Protein AF-A0A1F9B3Q4-F1 (afdb_monomer_lite)

Radius of gyration: 12.79 Å; chains: 1; bounding box: 31×29×32 Å

Structure (mmCIF, N/CA/C/O backbone):
data_AF-A0A1F9B3Q4-F1
#
_entry.id   AF-A0A1F9B3Q4-F1
#
loop_
_atom_site.group_PDB
_atom_site.id
_atom_site.type_symbol
_atom_site.label_atom_id
_atom_site.label_alt_id
_atom_site.label_comp_id
_atom_site.label_asym_id
_atom_site.label_entity_id
_atom_site.label_seq_id
_atom_site.pdbx_PDB_ins_code
_atom_site.Cartn_x
_atom_site.Cartn_y
_atom_site.Cartn_z
_atom_site.occupancy
_atom_site.B_iso_or_equiv
_atom_site.auth_seq_id
_atom_site.auth_comp_id
_atom_site.auth_asym_id
_atom_site.auth_atom_id
_atom_site.pdbx_PDB_model_num
ATOM 1 N N . MET A 1 1 ? 14.798 4.875 -2.115 1.00 44.75 1 MET A N 1
ATOM 2 C CA . MET A 1 1 ? 14.776 5.335 -0.710 1.00 44.75 1 MET A CA 1
ATOM 3 C C . MET A 1 1 ? 13.311 5.463 -0.360 1.00 44.75 1 MET A C 1
ATOM 5 O O . MET A 1 1 ? 12.591 6.021 -1.177 1.00 44.75 1 MET A O 1
ATOM 9 N N . ALA A 1 2 ? 12.866 4.818 0.715 1.00 43.50 2 ALA A N 1
ATOM 10 C CA . ALA A 1 2 ? 11.462 4.788 1.111 1.00 43.50 2 ALA A CA 1
ATOM 11 C C . ALA A 1 2 ? 11.311 5.586 2.408 1.00 43.50 2 ALA A C 1
ATOM 13 O O . ALA A 1 2 ? 12.134 5.416 3.309 1.00 43.50 2 ALA A O 1
ATOM 14 N N . GLU A 1 3 ? 10.328 6.479 2.462 1.00 60.75 3 GLU A N 1
ATOM 15 C CA . GLU A 1 3 ? 10.190 7.505 3.502 1.00 60.75 3 GLU A CA 1
ATOM 16 C C . GLU A 1 3 ? 8.747 7.533 4.027 1.00 60.75 3 GLU A C 1
ATOM 18 O O . GLU A 1 3 ? 7.802 7.452 3.238 1.00 60.75 3 GLU A O 1
ATOM 23 N N . ILE A 1 4 ? 8.575 7.639 5.348 1.00 66.44 4 ILE A N 1
ATOM 24 C CA . ILE A 1 4 ? 7.293 7.985 5.985 1.00 66.44 4 ILE A CA 1
ATOM 25 C C . ILE A 1 4 ? 7.251 9.498 6.170 1.00 66.44 4 ILE A C 1
ATOM 27 O O . ILE A 1 4 ? 8.251 10.057 6.618 1.00 66.44 4 ILE A O 1
ATOM 31 N N . MET A 1 5 ? 6.118 10.148 5.894 1.00 56.81 5 MET A N 1
ATOM 32 C CA . MET A 1 5 ? 5.900 11.547 6.275 1.00 56.81 5 MET A CA 1
ATOM 33 C C . MET A 1 5 ? 4.794 11.690 7.319 1.00 56.81 5 MET A C 1
ATOM 35 O O . MET A 1 5 ? 3.635 11.393 7.033 1.00 56.81 5 MET A O 1
ATOM 39 N N . GLU A 1 6 ? 5.163 12.223 8.482 1.00 59.00 6 GLU A N 1
ATOM 40 C CA . GLU A 1 6 ? 4.276 12.916 9.427 1.00 59.00 6 GLU A CA 1
ATOM 41 C C . GLU A 1 6 ? 4.552 14.420 9.302 1.00 59.00 6 GLU A C 1
ATOM 43 O O . GLU A 1 6 ? 5.646 14.803 8.889 1.00 59.00 6 GLU A O 1
ATOM 48 N N . SER A 1 7 ? 3.583 15.291 9.598 1.00 56.56 7 SER A N 1
ATOM 49 C CA . SER A 1 7 ? 3.628 16.735 9.291 1.00 56.56 7 SER A CA 1
ATOM 50 C C . SER A 1 7 ? 5.023 17.388 9.443 1.00 56.56 7 SER A C 1
ATOM 52 O O . SER A 1 7 ? 5.436 17.768 10.538 1.00 56.56 7 SER A O 1
ATOM 54 N N . GLY A 1 8 ? 5.737 17.543 8.319 1.00 63.78 8 GLY A N 1
ATOM 55 C CA . GLY A 1 8 ? 7.031 18.230 8.220 1.00 63.78 8 GLY A CA 1
ATOM 56 C C . GLY A 1 8 ? 8.302 17.389 8.427 1.00 63.78 8 GLY A C 1
ATOM 57 O O . GLY A 1 8 ? 9.387 17.965 8.351 1.00 63.78 8 GLY A O 1
ATOM 58 N N . GLN A 1 9 ? 8.217 16.075 8.660 1.00 73.25 9 GLN A N 1
ATOM 59 C CA . GLN A 1 9 ? 9.383 15.196 8.840 1.00 73.25 9 GLN A CA 1
ATOM 60 C C . GLN A 1 9 ? 9.303 13.968 7.931 1.00 73.25 9 GLN A C 1
ATOM 62 O O . GLN A 1 9 ? 8.225 13.430 7.708 1.00 73.25 9 GLN A O 1
ATOM 67 N N . THR A 1 10 ? 10.450 13.554 7.388 1.00 85.31 10 THR A N 1
ATOM 68 C CA . THR A 1 10 ? 10.607 12.312 6.617 1.00 85.31 10 THR A CA 1
ATOM 69 C C . THR A 1 10 ? 11.516 11.371 7.394 1.00 85.31 10 THR A C 1
ATOM 71 O O . THR A 1 10 ? 12.570 11.793 7.873 1.00 85.31 10 THR A O 1
ATOM 74 N N . GLU A 1 11 ? 11.130 10.104 7.519 1.00 88.81 11 GLU A N 1
ATOM 75 C CA . GLU A 1 11 ? 11.981 9.075 8.121 1.00 88.81 11 GLU A CA 1
ATOM 76 C C . GLU A 1 11 ? 12.145 7.888 7.176 1.00 88.81 11 GLU A C 1
ATOM 78 O O . GLU A 1 11 ? 11.170 7.361 6.637 1.00 88.81 11 GLU A O 1
ATOM 83 N N . ALA A 1 12 ? 13.393 7.446 6.995 1.00 90.12 12 ALA A N 1
ATOM 84 C CA . ALA A 1 12 ? 13.681 6.210 6.289 1.00 90.12 12 ALA A CA 1
ATOM 85 C C . ALA A 1 12 ? 13.233 5.017 7.139 1.00 90.12 12 ALA A C 1
ATOM 87 O O . ALA A 1 12 ? 13.799 4.760 8.200 1.00 90.12 12 ALA A O 1
ATOM 88 N N . ALA A 1 13 ? 12.255 4.263 6.645 1.00 91.06 13 ALA A N 1
ATOM 89 C CA . ALA A 1 13 ? 11.683 3.148 7.385 1.00 91.06 13 ALA A CA 1
ATOM 90 C C . ALA A 1 13 ? 12.089 1.786 6.786 1.00 91.06 13 ALA A C 1
ATOM 92 O O . ALA A 1 13 ? 12.105 1.622 5.559 1.00 91.06 13 ALA A O 1
ATOM 93 N N . PRO A 1 14 ? 12.430 0.786 7.622 1.00 93.50 14 PRO A N 1
ATOM 94 C CA . PRO A 1 14 ? 12.742 -0.561 7.155 1.00 93.50 14 PRO A CA 1
ATOM 95 C C . PRO A 1 14 ? 11.482 -1.299 6.670 1.00 93.50 14 PRO A C 1
ATOM 97 O O . PRO A 1 14 ? 10.355 -0.930 6.993 1.00 93.50 14 PRO A O 1
ATOM 100 N N . GLY A 1 15 ? 11.661 -2.384 5.913 1.00 95.31 15 GLY A N 1
ATOM 101 C CA . GLY A 1 15 ? 10.544 -3.230 5.470 1.00 95.31 15 GLY A CA 1
ATOM 102 C C . GLY A 1 15 ? 9.723 -2.658 4.307 1.00 95.31 15 GLY A C 1
ATOM 103 O O . GLY A 1 15 ? 8.620 -3.132 4.067 1.00 95.31 15 GLY A O 1
ATOM 104 N N . LEU A 1 16 ? 10.221 -1.616 3.631 1.00 95.75 16 LEU A N 1
ATOM 105 C CA . LEU A 1 16 ? 9.609 -0.994 2.445 1.00 95.75 16 LEU A CA 1
ATOM 106 C C . LEU A 1 16 ? 10.390 -1.302 1.154 1.00 95.75 16 LEU A C 1
ATOM 108 O O . LEU A 1 16 ? 10.222 -0.613 0.140 1.00 95.75 16 LEU A O 1
ATOM 112 N N . ALA A 1 17 ? 11.295 -2.290 1.161 1.00 96.00 17 ALA A N 1
ATOM 113 C CA . ALA A 1 17 ? 11.971 -2.686 -0.067 1.00 96.00 17 ALA A CA 1
ATOM 114 C C . ALA A 1 17 ? 10.961 -3.336 -1.037 1.00 96.00 17 ALA A C 1
ATOM 116 O O . ALA A 1 17 ? 9.974 -3.928 -0.600 1.00 96.00 17 ALA A O 1
ATOM 117 N N . PRO A 1 18 ? 11.195 -3.281 -2.364 1.00 95.75 18 PRO A N 1
ATOM 118 C CA . PRO A 1 18 ? 10.222 -3.721 -3.369 1.00 95.75 18 PRO A CA 1
ATOM 119 C C . PRO A 1 18 ? 9.596 -5.104 -3.126 1.00 95.75 18 PRO A C 1
ATOM 121 O O . PRO A 1 18 ? 8.408 -5.297 -3.391 1.00 95.75 18 PRO A O 1
ATOM 124 N N . ASN A 1 19 ? 10.389 -6.047 -2.611 1.00 96.75 19 ASN A N 1
ATOM 125 C CA . ASN A 1 19 ? 10.008 -7.445 -2.411 1.00 96.75 19 ASN A CA 1
ATOM 126 C C . ASN A 1 19 ? 9.802 -7.821 -0.936 1.00 96.75 19 ASN A C 1
ATOM 128 O O . ASN A 1 19 ? 9.611 -9.001 -0.652 1.00 96.75 19 ASN A O 1
ATOM 132 N N . ASP A 1 20 ? 9.831 -6.852 -0.019 1.00 97.81 20 ASP A N 1
ATOM 133 C CA . ASP A 1 20 ? 9.536 -7.109 1.391 1.00 97.81 20 ASP A CA 1
ATOM 134 C C . ASP A 1 20 ? 8.069 -7.535 1.575 1.00 97.81 20 ASP A C 1
ATOM 136 O O . ASP A 1 20 ? 7.225 -7.385 0.678 1.00 97.81 20 ASP A O 1
ATOM 140 N N . ASP A 1 21 ? 7.796 -8.103 2.748 1.00 97.75 21 ASP A N 1
ATOM 141 C CA . ASP A 1 21 ? 6.464 -8.484 3.206 1.00 97.75 21 ASP A CA 1
ATOM 142 C C . ASP A 1 21 ? 5.639 -7.233 3.576 1.00 97.75 21 ASP A C 1
ATOM 144 O O . ASP A 1 21 ? 6.104 -6.362 4.313 1.00 97.75 21 ASP A O 1
ATOM 148 N N . VAL A 1 22 ? 4.403 -7.148 3.075 1.00 97.88 22 VAL A N 1
ATOM 149 C CA . VAL A 1 22 ? 3.476 -6.032 3.319 1.00 97.88 22 VAL A CA 1
ATOM 150 C C . VAL A 1 22 ? 2.689 -6.170 4.630 1.00 97.88 22 VAL A C 1
ATOM 152 O O . VAL A 1 22 ? 2.182 -5.167 5.138 1.00 97.88 22 VAL A O 1
ATOM 155 N N . TYR A 1 23 ? 2.590 -7.369 5.219 1.00 97.81 23 TYR A N 1
ATOM 156 C CA . TYR A 1 23 ? 1.801 -7.609 6.436 1.00 97.81 23 TYR A CA 1
ATOM 157 C C . TYR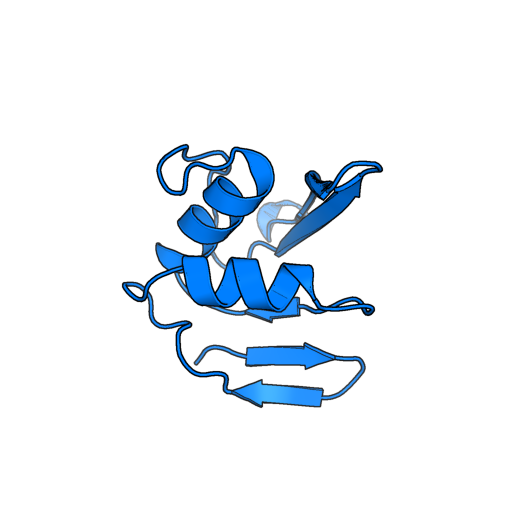 A 1 23 ? 2.288 -6.820 7.665 1.00 97.81 23 TYR A C 1
ATOM 159 O O . TYR A 1 23 ? 1.439 -6.265 8.372 1.00 97.81 23 TYR A O 1
ATOM 167 N N . PRO A 1 24 ? 3.605 -6.697 7.942 1.00 97.44 24 PRO A N 1
ATOM 168 C CA . PRO A 1 24 ? 4.094 -5.860 9.037 1.00 97.44 24 PRO A CA 1
ATOM 169 C C . PRO A 1 24 ? 3.631 -4.405 8.915 1.00 97.44 24 PRO A C 1
ATOM 171 O O . PRO A 1 24 ? 3.202 -3.808 9.903 1.00 97.44 24 PRO A O 1
ATOM 174 N N . TRP A 1 25 ? 3.644 -3.861 7.696 1.00 96.44 25 TRP A N 1
ATOM 175 C CA . TRP A 1 25 ? 3.199 -2.499 7.416 1.00 96.44 25 TRP A CA 1
ATOM 176 C C . TRP A 1 25 ? 1.691 -2.330 7.513 1.00 96.44 25 TRP A C 1
ATOM 178 O O . TRP A 1 25 ? 1.241 -1.364 8.118 1.00 96.44 25 TRP A O 1
ATOM 188 N N . ALA A 1 26 ? 0.901 -3.282 7.015 1.00 95.69 26 ALA A N 1
ATOM 189 C CA . ALA A 1 26 ? -0.545 -3.263 7.230 1.00 95.69 26 ALA A CA 1
ATOM 190 C C . ALA A 1 26 ? -0.891 -3.261 8.732 1.00 95.69 26 ALA A C 1
ATOM 192 O O . ALA A 1 26 ? -1.768 -2.519 9.178 1.00 95.69 26 ALA A O 1
ATOM 193 N N . GLY A 1 27 ? -0.151 -4.040 9.529 1.00 94.69 27 GLY A N 1
ATOM 194 C CA . GLY A 1 27 ? -0.267 -4.046 10.986 1.00 94.69 27 GLY A CA 1
ATOM 195 C C . GLY A 1 27 ? 0.154 -2.727 11.642 1.00 94.69 27 GLY A C 1
ATOM 196 O O . GLY A 1 27 ? -0.508 -2.291 12.583 1.00 94.69 27 GLY A O 1
ATOM 197 N N . HIS A 1 28 ? 1.219 -2.086 11.156 1.00 93.75 28 HIS A N 1
ATOM 198 C CA . HIS A 1 28 ? 1.660 -0.764 11.613 1.00 93.75 28 HIS A CA 1
ATOM 199 C C . HIS A 1 28 ? 0.589 0.299 11.344 1.00 93.75 28 HIS A C 1
ATOM 201 O O . HIS A 1 28 ? 0.080 0.892 12.288 1.00 93.75 28 HIS A O 1
ATOM 207 N N . ILE A 1 29 ? 0.144 0.414 10.089 1.00 93.69 29 ILE A N 1
ATOM 208 C CA . ILE A 1 29 ? -0.899 1.348 9.640 1.00 93.69 29 ILE A CA 1
ATOM 209 C C . ILE A 1 29 ? -2.181 1.190 10.466 1.00 93.69 29 ILE A C 1
ATOM 211 O O . ILE A 1 29 ? -2.811 2.174 10.829 1.00 93.69 29 ILE A O 1
ATOM 215 N N . SER A 1 30 ? -2.562 -0.043 10.821 1.00 90.50 30 SER A N 1
ATOM 216 C CA . SER A 1 30 ? -3.769 -0.296 11.625 1.00 90.50 30 SER A CA 1
ATOM 217 C C . SER A 1 30 ? -3.727 0.262 13.056 1.00 90.50 30 SER A C 1
ATOM 219 O O . SER A 1 30 ? -4.765 0.308 13.715 1.00 90.50 30 SER A O 1
ATOM 221 N N . LYS A 1 31 ? -2.542 0.636 13.553 1.00 91.00 31 LYS A N 1
ATOM 222 C CA . LYS A 1 31 ? -2.326 1.193 14.896 1.00 91.00 31 LYS A CA 1
ATOM 223 C C . LYS A 1 31 ? -2.091 2.701 14.880 1.00 91.00 31 LYS A C 1
ATOM 225 O O . LYS A 1 31 ? -2.066 3.299 15.956 1.00 91.00 31 LYS A O 1
ATOM 230 N N . GLU A 1 32 ? -1.913 3.289 13.701 1.00 89.62 32 GLU A N 1
ATOM 231 C CA . GLU A 1 32 ? -1.704 4.722 13.561 1.00 89.62 32 GLU A CA 1
ATOM 232 C C . GLU A 1 32 ? -2.998 5.491 13.816 1.00 89.62 32 GLU A C 1
ATOM 234 O O . GLU A 1 32 ? -4.074 5.109 13.363 1.00 89.62 32 GLU A O 1
ATOM 239 N N . ASN A 1 33 ? -2.880 6.590 14.561 1.00 86.38 33 ASN A N 1
ATOM 240 C CA . ASN A 1 33 ? -3.999 7.485 14.881 1.00 86.38 33 ASN A CA 1
ATOM 241 C C . ASN A 1 33 ? -3.893 8.833 14.153 1.00 86.38 33 ASN A C 1
ATOM 243 O O . ASN A 1 33 ? -4.639 9.761 14.465 1.00 86.38 33 ASN A O 1
ATOM 247 N N . GLN A 1 34 ? -2.938 8.954 13.235 1.00 89.00 34 GLN A N 1
ATOM 248 C CA . GLN A 1 34 ? -2.655 10.16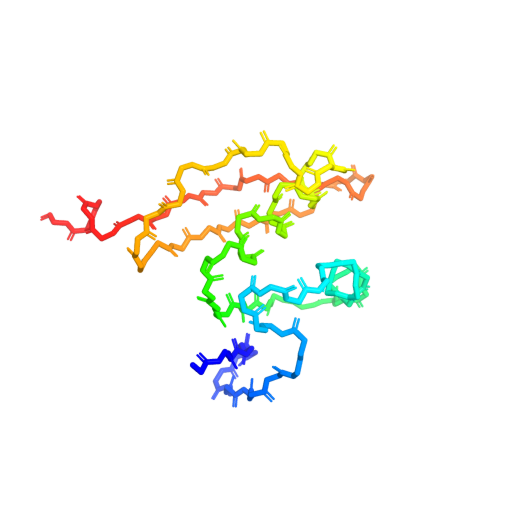1 12.473 1.00 89.00 34 GLN A CA 1
ATOM 249 C C . GLN A 1 34 ? -2.455 9.831 10.998 1.00 89.00 34 GLN A C 1
ATOM 251 O O . GLN A 1 34 ? -2.134 8.696 10.640 1.00 89.00 34 GLN A O 1
ATOM 256 N N . ASP A 1 35 ? -2.631 10.841 10.153 1.00 91.38 35 ASP A N 1
ATOM 257 C CA . ASP A 1 35 ? -2.390 10.712 8.723 1.00 91.38 35 ASP A CA 1
ATOM 258 C C . ASP A 1 35 ? -0.893 10.528 8.467 1.00 91.38 35 ASP A C 1
ATOM 260 O O . ASP A 1 35 ? -0.070 11.346 8.886 1.00 91.38 35 ASP A O 1
ATOM 264 N N . ILE A 1 36 ? -0.551 9.468 7.737 1.00 93.12 36 ILE A N 1
ATOM 265 C CA . ILE A 1 36 ? 0.817 9.170 7.315 1.00 93.12 36 ILE A CA 1
ATOM 266 C C . ILE A 1 36 ? 0.888 9.049 5.795 1.00 93.12 36 ILE A C 1
ATOM 268 O O . ILE A 1 36 ? -0.023 8.534 5.144 1.00 93.12 36 ILE A O 1
ATOM 272 N N . MET A 1 37 ? 2.004 9.481 5.214 1.00 94.00 37 MET A N 1
ATOM 273 C CA . MET A 1 37 ? 2.335 9.192 3.819 1.00 94.00 37 MET A CA 1
ATOM 274 C C . MET A 1 37 ? 3.445 8.150 3.766 1.00 94.00 37 MET A C 1
ATOM 276 O O . MET A 1 37 ? 4.494 8.352 4.365 1.00 94.00 37 MET A O 1
ATOM 280 N N . ILE A 1 38 ? 3.235 7.066 3.019 1.00 95.00 38 ILE A N 1
ATOM 281 C CA . ILE A 1 38 ? 4.262 6.052 2.757 1.00 95.00 38 ILE A CA 1
ATOM 282 C C . ILE A 1 38 ? 4.751 6.224 1.322 1.00 95.00 38 ILE A C 1
ATOM 284 O O . ILE A 1 38 ? 3.979 6.083 0.371 1.00 95.00 38 ILE A O 1
ATOM 288 N N . VAL A 1 39 ? 6.044 6.495 1.165 1.00 93.94 39 VAL A N 1
ATOM 289 C CA . VAL A 1 39 ? 6.709 6.612 -0.133 1.00 93.94 39 VAL A CA 1
ATOM 290 C C . VAL A 1 39 ? 7.580 5.384 -0.351 1.00 93.94 39 VAL A C 1
ATOM 292 O O . VAL A 1 39 ? 8.432 5.063 0.472 1.00 93.94 39 VAL A O 1
ATOM 295 N N . GLY A 1 40 ? 7.393 4.695 -1.475 1.00 93.12 40 GLY A N 1
ATOM 296 C CA . GLY A 1 40 ? 8.101 3.454 -1.768 1.00 93.12 40 GLY A CA 1
ATOM 297 C C . GLY A 1 40 ? 8.092 3.092 -3.248 1.00 93.12 40 GLY A C 1
ATOM 298 O O . GLY A 1 40 ? 7.858 3.927 -4.121 1.00 93.12 40 GLY A O 1
ATOM 299 N N . HIS A 1 41 ? 8.367 1.823 -3.538 1.00 93.44 41 HIS A N 1
ATOM 300 C CA . HIS A 1 41 ? 8.515 1.318 -4.901 1.00 93.44 41 HIS A CA 1
ATOM 301 C C . HIS A 1 41 ? 7.530 0.180 -5.196 1.00 93.44 41 HIS A C 1
ATOM 303 O O . HIS A 1 41 ? 7.043 -0.507 -4.299 1.00 93.44 41 HIS A O 1
ATOM 309 N N . LEU A 1 42 ? 7.261 -0.051 -6.480 1.00 93.81 42 LEU A N 1
ATOM 310 C CA . LEU A 1 42 ? 6.574 -1.261 -6.930 1.00 93.81 42 LEU A CA 1
ATOM 311 C C . LEU A 1 42 ? 7.513 -2.481 -6.839 1.00 93.81 42 LEU A C 1
ATOM 313 O O . LEU A 1 42 ? 8.719 -2.314 -7.034 1.00 93.81 42 LEU A O 1
ATOM 317 N N . PRO A 1 43 ? 6.986 -3.694 -6.574 1.00 95.38 43 PRO A N 1
ATOM 318 C CA . PRO A 1 43 ? 5.561 -4.027 -6.419 1.00 95.38 43 PRO A CA 1
ATOM 319 C C . PRO A 1 43 ? 5.001 -3.815 -5.002 1.00 95.38 43 PRO A C 1
ATOM 321 O O . PRO A 1 43 ? 3.809 -4.013 -4.796 1.00 95.38 43 PRO A O 1
ATOM 324 N N . PHE A 1 44 ? 5.825 -3.438 -4.019 1.00 96.81 44 PHE A N 1
ATOM 325 C CA . PHE A 1 44 ? 5.406 -3.299 -2.619 1.00 96.81 44 PHE A CA 1
ATOM 326 C C . PHE A 1 44 ? 4.163 -2.411 -2.448 1.00 96.81 44 PHE A C 1
ATOM 328 O O . PHE A 1 44 ? 3.194 -2.843 -1.831 1.00 96.81 44 PHE A O 1
ATOM 335 N N . MET A 1 45 ? 4.155 -1.211 -3.041 1.00 96.31 45 MET A N 1
ATOM 336 C CA . MET A 1 45 ? 3.036 -0.268 -2.878 1.00 96.31 45 MET A CA 1
ATOM 337 C C . MET A 1 45 ? 1.706 -0.811 -3.420 1.00 96.31 45 MET A C 1
ATOM 339 O O . MET A 1 45 ? 0.672 -0.654 -2.777 1.00 96.31 45 MET A O 1
ATOM 343 N N . ASP A 1 46 ? 1.729 -1.494 -4.565 1.00 95.75 46 ASP A N 1
ATOM 344 C CA . ASP A 1 46 ? 0.534 -2.104 -5.161 1.00 95.75 46 ASP A CA 1
ATOM 345 C C . ASP A 1 46 ? -0.015 -3.247 -4.296 1.00 95.75 46 ASP A C 1
ATOM 347 O O . ASP A 1 46 ? -1.213 -3.313 -4.000 1.00 95.75 46 ASP A O 1
ATOM 351 N N . ARG A 1 47 ? 0.888 -4.099 -3.802 1.00 97.31 47 ARG A N 1
ATOM 352 C CA . ARG A 1 47 ? 0.545 -5.200 -2.898 1.00 97.31 47 ARG A CA 1
ATOM 353 C C . ARG A 1 47 ? -0.024 -4.702 -1.574 1.00 97.31 47 ARG A C 1
ATOM 355 O O . ARG A 1 47 ? -1.030 -5.229 -1.106 1.00 97.31 47 ARG A O 1
ATOM 362 N N . LEU A 1 48 ? 0.574 -3.660 -0.994 1.00 97.00 48 LEU A N 1
ATOM 363 C CA . LEU A 1 48 ? 0.115 -3.071 0.261 1.00 97.00 48 LEU A CA 1
ATOM 364 C C . LEU A 1 48 ? -1.292 -2.483 0.112 1.00 97.00 48 LEU A C 1
ATOM 366 O O . LEU A 1 48 ? -2.167 -2.782 0.921 1.00 97.00 48 LEU A O 1
ATOM 370 N N . VAL A 1 49 ? -1.546 -1.703 -0.944 1.00 96.69 49 VAL A N 1
ATOM 371 C CA . VAL A 1 49 ? -2.885 -1.149 -1.198 1.00 96.69 49 VAL A CA 1
ATOM 372 C C . VAL A 1 49 ? -3.907 -2.265 -1.441 1.00 96.69 49 VAL A C 1
ATOM 374 O O . VAL A 1 49 ? -4.998 -2.233 -0.870 1.00 96.69 49 VAL A O 1
ATOM 377 N N . SER A 1 50 ? -3.546 -3.285 -2.225 1.00 96.94 50 SER A N 1
ATOM 378 C CA . SER A 1 50 ? -4.396 -4.458 -2.472 1.00 96.94 50 SER A CA 1
ATOM 379 C C . SER A 1 50 ? -4.755 -5.195 -1.177 1.00 96.94 50 SER A C 1
ATOM 381 O O . SER A 1 50 ? -5.922 -5.531 -0.954 1.00 96.94 50 SER A O 1
ATOM 383 N N . LEU A 1 51 ? -3.780 -5.381 -0.282 1.00 97.00 51 LEU A N 1
ATOM 384 C CA . LEU A 1 51 ? -3.998 -5.995 1.024 1.00 97.00 51 LEU A CA 1
ATOM 385 C C . LEU A 1 51 ? -4.937 -5.155 1.896 1.00 97.00 51 LEU A C 1
ATOM 387 O O . LEU A 1 51 ? -5.884 -5.697 2.458 1.00 97.00 51 LEU A O 1
ATOM 391 N N . LEU A 1 52 ? -4.708 -3.845 1.997 1.00 95.44 52 LEU A N 1
ATOM 392 C CA . LEU A 1 52 ? -5.510 -2.968 2.853 1.00 95.44 52 LEU A CA 1
ATOM 393 C C . LEU A 1 52 ? -6.973 -2.892 2.395 1.00 95.44 52 LEU A C 1
ATOM 395 O O . LEU A 1 52 ? -7.882 -2.927 3.224 1.00 95.44 52 LEU A O 1
ATOM 399 N N . VAL A 1 53 ? -7.204 -2.805 1.083 1.00 95.38 53 VAL A N 1
ATOM 400 C CA . VAL A 1 53 ? -8.542 -2.604 0.506 1.00 95.38 53 VAL A CA 1
ATOM 401 C C . VAL A 1 53 ? -9.324 -3.914 0.377 1.00 95.38 53 VAL A C 1
ATOM 403 O O . VAL A 1 53 ? -10.530 -3.932 0.621 1.00 95.38 53 VAL A O 1
ATOM 406 N N . CYS A 1 54 ? -8.667 -5.015 -0.002 1.00 95.19 54 CYS A N 1
ATOM 407 C CA . CYS A 1 54 ? -9.339 -6.282 -0.318 1.00 95.19 54 CYS A CA 1
ATOM 408 C C . CYS A 1 54 ? -8.979 -7.449 0.607 1.00 95.19 54 CYS A C 1
ATOM 410 O O . CYS A 1 54 ? -9.526 -8.538 0.434 1.00 95.19 54 CYS A O 1
ATOM 412 N N . GLY A 1 55 ? -8.056 -7.272 1.554 1.00 94.88 55 GLY A N 1
ATOM 413 C CA . GLY A 1 55 ? -7.545 -8.369 2.382 1.00 94.88 55 GLY A CA 1
ATOM 414 C C . GLY A 1 55 ? -6.696 -9.384 1.607 1.00 94.88 55 GLY A C 1
ATOM 415 O O . GLY A 1 55 ? -6.419 -10.464 2.120 1.00 94.88 55 GLY A O 1
ATOM 416 N N . ASN A 1 56 ? -6.299 -9.062 0.372 1.00 96.56 56 ASN A N 1
ATOM 417 C CA . ASN A 1 56 ? -5.487 -9.912 -0.493 1.00 96.56 56 ASN A CA 1
ATOM 418 C C . ASN A 1 56 ? -4.460 -9.055 -1.242 1.00 96.56 56 ASN A C 1
ATOM 420 O O . ASN A 1 56 ? -4.818 -8.289 -2.133 1.00 96.56 56 ASN A O 1
ATOM 424 N N . GLU A 1 57 ? -3.181 -9.229 -0.915 1.00 97.19 57 GLU A N 1
ATOM 425 C CA . GLU A 1 57 ? -2.065 -8.491 -1.523 1.00 97.19 57 GLU A CA 1
ATOM 426 C C . GLU A 1 57 ? -1.933 -8.696 -3.043 1.00 97.19 57 GLU A C 1
ATOM 428 O O . GLU A 1 57 ? -1.350 -7.865 -3.729 1.00 97.19 57 GLU A O 1
ATOM 433 N N . ASN A 1 58 ? -2.504 -9.773 -3.591 1.00 97.06 58 ASN A N 1
ATOM 434 C CA . ASN A 1 58 ? -2.426 -10.111 -5.014 1.00 97.06 58 ASN A CA 1
ATOM 435 C C . ASN A 1 58 ? -3.677 -9.687 -5.804 1.00 97.06 58 ASN A C 1
ATOM 437 O O . ASN A 1 58 ? -3.871 -10.134 -6.933 1.00 97.06 58 ASN A O 1
ATOM 441 N N . ALA A 1 59 ? -4.560 -8.875 -5.215 1.00 96.62 59 ALA A N 1
ATOM 442 C CA . ALA A 1 59 ? -5.812 -8.473 -5.855 1.00 96.62 59 ALA A CA 1
ATOM 443 C C . ALA A 1 59 ? -5.623 -7.497 -7.034 1.00 96.62 59 ALA A C 1
ATOM 445 O O . ALA A 1 59 ? -6.464 -7.490 -7.930 1.00 96.62 59 ALA A O 1
ATOM 446 N N . GLY A 1 60 ? -4.545 -6.700 -7.050 1.00 94.06 60 GLY A N 1
ATOM 447 C CA . GLY A 1 60 ? -4.229 -5.782 -8.152 1.00 94.06 60 GLY A CA 1
ATOM 448 C C . GLY A 1 60 ? -5.297 -4.704 -8.348 1.00 94.06 60 GLY A C 1
ATOM 449 O O . GLY A 1 60 ? -5.835 -4.537 -9.441 1.00 94.06 60 GLY A O 1
ATOM 450 N N . VAL A 1 61 ? -5.659 -4.008 -7.268 1.00 93.88 61 VAL A N 1
ATOM 451 C CA . VAL A 1 61 ? -6.817 -3.093 -7.247 1.00 93.88 61 VAL A CA 1
ATOM 452 C C . VAL A 1 61 ? -6.540 -1.718 -7.856 1.00 93.88 61 VAL A C 1
ATOM 454 O O . VAL A 1 61 ? -7.482 -0.973 -8.126 1.00 93.88 61 VAL A O 1
ATOM 457 N N . ILE A 1 62 ? -5.269 -1.374 -8.087 1.00 90.44 62 ILE A N 1
ATOM 458 C CA . ILE A 1 62 ? -4.854 -0.117 -8.715 1.00 90.44 62 ILE A CA 1
ATOM 459 C C . ILE A 1 62 ? -3.843 -0.399 -9.821 1.00 90.44 62 ILE A C 1
ATOM 461 O O . ILE A 1 62 ? -2.869 -1.119 -9.640 1.00 90.44 62 ILE A O 1
ATOM 465 N N . LEU A 1 63 ? -4.018 0.263 -10.964 1.00 88.81 63 LEU A N 1
ATOM 466 C CA . LEU A 1 63 ? -2.963 0.370 -11.968 1.00 88.81 63 LEU A CA 1
ATOM 467 C C . LEU A 1 63 ? -2.000 1.486 -11.558 1.00 88.81 63 LEU A C 1
ATOM 469 O O . LEU A 1 63 ? -2.141 2.633 -11.986 1.00 88.81 63 LEU A O 1
ATOM 473 N N . PHE A 1 64 ? -1.050 1.158 -10.681 1.00 86.25 64 PHE A N 1
ATOM 474 C CA . PHE A 1 64 ? -0.072 2.129 -10.199 1.00 86.25 64 PHE A CA 1
ATOM 475 C C . PHE A 1 64 ? 0.718 2.747 -11.359 1.00 86.25 64 PHE A C 1
ATOM 477 O O . PHE A 1 64 ? 1.189 2.058 -12.268 1.00 86.25 64 PHE A O 1
ATOM 484 N N . ARG A 1 65 ? 0.903 4.065 -11.294 1.00 84.31 65 ARG A N 1
ATOM 485 C CA . ARG A 1 65 ? 1.785 4.826 -12.184 1.00 84.31 65 ARG A CA 1
ATOM 486 C C . ARG A 1 65 ? 2.937 5.400 -11.375 1.00 84.31 65 ARG A C 1
ATOM 488 O O . ARG A 1 65 ? 2.816 5.601 -10.166 1.00 84.31 65 ARG A O 1
ATOM 495 N N . TYR A 1 66 ? 4.069 5.636 -12.034 1.00 85.00 66 TYR A N 1
ATOM 496 C CA . TYR A 1 66 ? 5.194 6.305 -11.387 1.00 85.00 66 TYR A CA 1
ATOM 497 C C . TYR A 1 66 ? 4.752 7.677 -10.883 1.00 85.00 66 TYR A C 1
ATOM 499 O O . TYR A 1 66 ? 3.984 8.366 -11.552 1.00 85.00 66 TYR A O 1
ATOM 507 N N . SER A 1 67 ? 5.228 8.050 -9.696 1.00 88.56 67 SER A N 1
ATOM 508 C CA . SER A 1 67 ? 4.876 9.318 -9.050 1.00 88.56 67 SER A CA 1
ATOM 509 C C . SER A 1 67 ? 3.371 9.509 -8.792 1.00 88.56 67 SER A C 1
ATOM 511 O O . SER A 1 67 ? 2.927 10.639 -8.606 1.00 88.56 67 SER A O 1
ATOM 513 N N . ALA A 1 68 ? 2.579 8.429 -8.77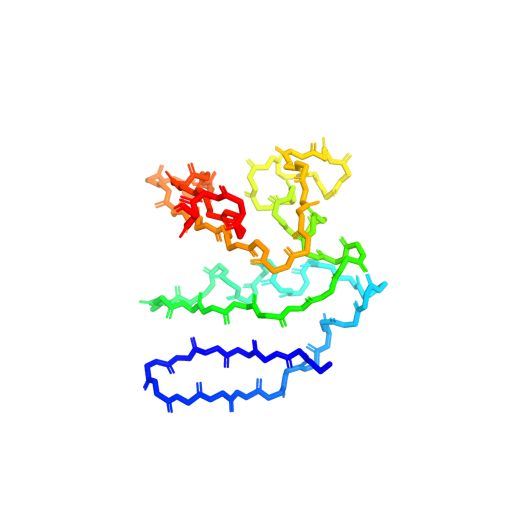9 1.00 92.44 68 ALA A N 1
ATOM 514 C CA . ALA A 1 68 ? 1.182 8.487 -8.365 1.00 92.44 68 ALA A CA 1
ATOM 515 C C . ALA A 1 68 ? 1.050 8.537 -6.837 1.00 92.44 68 ALA A C 1
ATOM 517 O O . ALA A 1 68 ? 1.823 7.908 -6.113 1.00 92.44 68 ALA A O 1
ATOM 518 N N . ILE A 1 69 ? 0.018 9.236 -6.368 1.00 94.56 69 ILE A N 1
ATOM 519 C CA . ILE A 1 69 ? -0.389 9.298 -4.964 1.00 94.56 69 ILE A CA 1
ATOM 520 C C . ILE A 1 69 ? -1.758 8.639 -4.843 1.00 94.56 69 ILE A C 1
ATOM 522 O O . ILE A 1 69 ? -2.697 9.010 -5.549 1.00 94.56 69 ILE A O 1
ATOM 526 N N . ILE A 1 70 ? -1.871 7.671 -3.937 1.00 95.50 70 ILE A N 1
ATOM 527 C CA . ILE A 1 70 ? -3.128 7.004 -3.602 1.00 95.5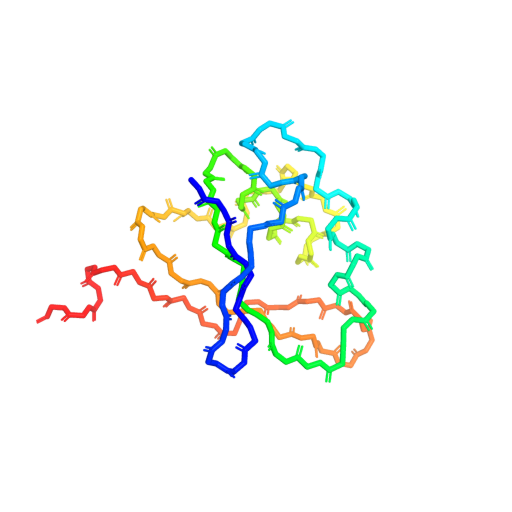0 70 ILE A CA 1
ATOM 528 C C . ILE A 1 70 ? -3.484 7.376 -2.172 1.00 95.50 70 ILE A C 1
ATOM 530 O O . ILE A 1 70 ? -2.700 7.114 -1.261 1.00 95.50 70 ILE A O 1
ATOM 534 N N . CYS A 1 71 ? -4.668 7.944 -1.970 1.00 95.81 71 CYS A N 1
ATOM 535 C CA . CYS A 1 71 ? -5.186 8.197 -0.636 1.00 95.81 71 CYS A CA 1
ATOM 536 C C . CYS A 1 71 ? -6.173 7.112 -0.238 1.00 95.81 71 CYS A C 1
ATOM 538 O O . CYS A 1 71 ? -7.129 6.815 -0.965 1.00 95.81 71 CYS A O 1
ATOM 540 N N . LEU A 1 72 ? -5.919 6.523 0.926 1.00 95.94 72 LEU A N 1
ATOM 541 C CA . LEU A 1 72 ? -6.775 5.528 1.539 1.00 95.94 72 LEU A CA 1
ATOM 542 C C . LEU A 1 72 ? -7.418 6.126 2.786 1.00 95.94 72 LEU A C 1
ATOM 544 O O . LEU A 1 72 ? -6.743 6.767 3.580 1.00 95.94 72 LEU A O 1
ATOM 548 N N . GLU A 1 73 ? -8.702 5.848 2.965 1.00 94.62 73 GLU A N 1
ATOM 549 C CA . GLU A 1 73 ? -9.476 6.237 4.141 1.00 94.62 73 GLU A CA 1
ATOM 550 C C . GLU A 1 73 ? -10.019 4.977 4.815 1.00 94.62 73 GLU A C 1
ATOM 552 O O . GLU A 1 73 ? -10.566 4.087 4.143 1.00 94.62 73 GLU A O 1
ATOM 557 N N . GLN A 1 74 ? -9.906 4.893 6.140 1.00 90.75 74 GLN A N 1
ATOM 558 C CA . GLN A 1 74 ? -10.511 3.804 6.895 1.00 90.75 74 GLN A CA 1
ATOM 559 C C . GLN A 1 74 ? -11.980 4.126 7.194 1.00 90.75 74 GLN A C 1
ATOM 561 O O . GLN A 1 74 ? -12.311 5.066 7.911 1.00 90.75 74 G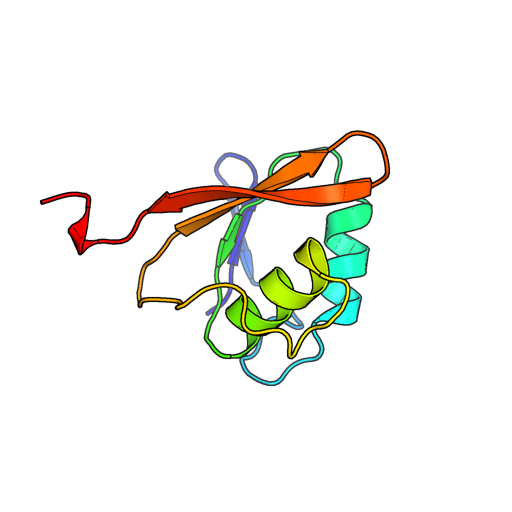LN A O 1
ATOM 566 N N . LYS A 1 75 ? -12.898 3.316 6.660 1.00 83.25 75 LYS A N 1
ATOM 567 C CA . LYS A 1 75 ? -14.331 3.431 6.965 1.00 83.25 75 LYS A CA 1
ATOM 568 C C . LYS A 1 75 ? -14.652 2.819 8.332 1.00 83.25 75 LYS A C 1
ATOM 570 O O . LYS A 1 75 ? -13.912 1.980 8.848 1.00 83.25 75 LYS A O 1
ATOM 575 N N . GLN A 1 76 ? -15.813 3.183 8.887 1.00 74.62 76 GLN A N 1
ATOM 576 C CA . GLN A 1 76 ? -16.361 2.530 10.082 1.00 74.62 76 GLN A CA 1
ATOM 577 C C . GLN A 1 76 ? -16.371 1.003 9.887 1.00 74.62 76 GLN A C 1
ATOM 579 O O . GLN A 1 76 ? -16.956 0.511 8.925 1.00 74.62 76 GLN A O 1
ATOM 584 N N . GLY A 1 77 ? -15.712 0.262 10.785 1.00 69.50 77 GLY A N 1
ATOM 585 C CA . GLY A 1 77 ? -15.570 -1.199 10.682 1.00 69.50 77 GLY A CA 1
ATOM 586 C C . GLY A 1 77 ? -14.231 -1.699 10.119 1.00 69.50 77 GLY A C 1
ATOM 587 O O . GLY A 1 77 ? -14.151 -2.850 9.703 1.00 69.50 77 GLY A O 1
ATOM 588 N N . SER A 1 78 ? -13.188 -0.861 10.118 1.00 72.38 78 SER A N 1
ATOM 589 C CA . SER A 1 78 ? -11.791 -1.225 9.806 1.00 72.38 78 SER A CA 1
ATOM 590 C C . SER A 1 78 ? -11.483 -1.577 8.346 1.00 72.38 78 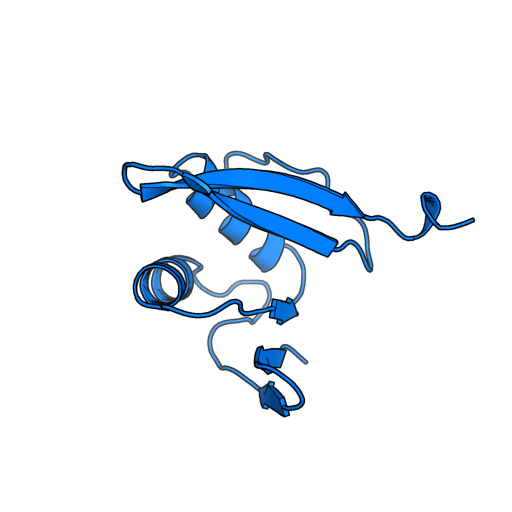SER A C 1
ATOM 592 O O . SER A 1 78 ? -10.361 -1.976 8.041 1.00 72.38 78 SER A O 1
ATOM 594 N N . SER A 1 79 ? -12.429 -1.389 7.423 1.00 84.25 79 SER A N 1
ATOM 595 C CA . SER A 1 79 ? -12.182 -1.560 5.988 1.00 84.25 79 SER A CA 1
ATOM 596 C C . SER A 1 79 ? -11.562 -0.299 5.381 1.00 84.25 79 SER A C 1
ATOM 598 O O . SER A 1 79 ? -12.154 0.780 5.490 1.00 84.25 79 SER A O 1
ATOM 600 N N . TRP A 1 80 ? -10.431 -0.431 4.687 1.00 94.62 80 TRP A N 1
ATOM 601 C CA . TRP A 1 80 ? -9.858 0.666 3.907 1.00 94.62 80 TRP A CA 1
ATOM 602 C C . TRP A 1 80 ? -10.601 0.854 2.586 1.00 94.62 80 TRP A C 1
ATOM 604 O O . TRP A 1 80 ? -11.182 -0.070 2.016 1.00 94.62 80 TRP A O 1
ATOM 614 N N . SER A 1 81 ? -10.617 2.080 2.083 1.00 94.81 81 SER A N 1
ATOM 615 C CA . SER A 1 81 ? -11.168 2.418 0.775 1.00 94.81 81 SER A CA 1
ATOM 616 C C . SER A 1 81 ? -10.295 3.456 0.096 1.00 94.81 81 SER A C 1
ATOM 618 O O . SER A 1 81 ? -9.775 4.348 0.754 1.00 94.81 81 SER A O 1
ATOM 620 N N . ILE A 1 82 ? -10.179 3.365 -1.226 1.00 95.38 82 ILE A N 1
ATOM 621 C CA . ILE A 1 82 ? -9.519 4.396 -2.028 1.00 95.38 82 ILE A CA 1
ATOM 622 C C . ILE A 1 82 ? -10.421 5.632 -2.026 1.00 95.38 82 ILE A C 1
ATOM 624 O O . ILE A 1 82 ? -11.545 5.574 -2.527 1.00 95.38 82 ILE A O 1
ATOM 628 N N . GLN A 1 83 ? -9.948 6.725 -1.431 1.00 95.69 83 GLN A N 1
ATOM 629 C CA . GLN A 1 83 ? -10.678 7.990 -1.383 1.00 95.69 83 GLN A CA 1
ATOM 630 C C . GLN A 1 83 ? -10.462 8.785 -2.673 1.00 95.69 83 GLN A C 1
ATOM 632 O O . GLN A 1 83 ? -11.416 9.295 -3.258 1.00 95.69 83 GLN A O 1
ATOM 637 N N . TRP A 1 84 ? -9.211 8.859 -3.128 1.00 94.62 84 TRP A N 1
ATOM 638 C CA . TRP A 1 84 ? -8.815 9.485 -4.384 1.00 94.62 84 TRP A CA 1
ATOM 639 C C . TRP A 1 84 ? -7.449 8.963 -4.848 1.00 94.62 84 TRP A C 1
ATOM 641 O O . TRP A 1 84 ? -6.682 8.372 -4.085 1.00 94.62 84 TRP A O 1
ATOM 651 N N . MET A 1 85 ? -7.156 9.194 -6.125 1.00 94.06 85 MET A N 1
ATOM 652 C CA . MET A 1 85 ? -5.874 8.919 -6.764 1.00 94.06 85 MET A CA 1
ATOM 653 C C . MET A 1 85 ? -5.468 10.154 -7.557 1.00 94.06 85 MET A C 1
ATOM 655 O O . MET A 1 85 ? -6.306 10.763 -8.220 1.00 94.06 85 MET A O 1
ATOM 659 N N . LEU A 1 86 ? -4.188 10.498 -7.490 1.00 93.31 86 LEU A N 1
ATOM 660 C CA . LEU A 1 86 ? -3.580 11.543 -8.296 1.00 93.31 86 LEU A CA 1
ATOM 661 C C . LEU A 1 86 ? -2.416 10.938 -9.075 1.00 93.31 86 LEU A C 1
ATOM 663 O O . LEU A 1 86 ? -1.527 10.328 -8.480 1.00 93.31 86 LEU A O 1
ATOM 667 N N . THR A 1 87 ? -2.408 11.102 -10.393 1.00 91.69 87 THR A N 1
ATOM 668 C CA . THR A 1 87 ? -1.248 10.775 -11.232 1.00 91.69 87 THR A CA 1
ATOM 669 C C . THR A 1 87 ? -0.679 12.050 -11.844 1.00 91.69 87 THR A C 1
ATOM 671 O O . THR A 1 87 ? -1.410 13.037 -11.957 1.00 91.69 87 THR A O 1
ATOM 674 N N . PRO A 1 88 ? 0.606 12.068 -12.243 1.00 87.81 88 PRO A N 1
ATOM 675 C CA . PRO A 1 88 ? 1.206 13.249 -12.863 1.00 87.81 88 PRO A CA 1
ATOM 676 C C . PRO A 1 88 ? 0.402 13.785 -14.053 1.00 87.81 88 PRO A C 1
ATOM 678 O O . PRO A 1 88 ? 0.260 14.994 -14.193 1.00 87.81 88 PRO A O 1
ATOM 681 N N . GLU A 1 89 ? -0.198 12.896 -14.847 1.00 87.94 89 GLU A N 1
ATOM 682 C CA . GLU A 1 89 ? -0.998 13.252 -16.024 1.00 87.94 89 GLU A CA 1
ATOM 683 C C . GLU A 1 89 ? -2.316 13.980 -15.685 1.00 87.94 89 GLU A C 1
ATOM 685 O O . GLU A 1 89 ? -2.969 14.511 -16.576 1.00 87.94 89 GLU A O 1
ATOM 690 N N . MET A 1 90 ? -2.739 14.000 -14.415 1.00 87.38 90 MET A N 1
ATOM 691 C CA . MET A 1 90 ? -3.944 14.712 -13.958 1.00 87.38 90 MET A CA 1
ATOM 692 C C . MET A 1 90 ? -3.672 16.172 -13.566 1.00 87.38 90 MET A C 1
ATOM 694 O O . MET A 1 90 ? -4.620 16.916 -13.320 1.00 87.38 90 MET A O 1
ATOM 698 N N . CYS A 1 91 ? -2.399 16.563 -13.459 1.00 77.19 91 CYS A N 1
ATOM 699 C CA . CYS A 1 91 ? -1.961 17.895 -13.031 1.00 77.19 91 CYS A CA 1
ATOM 700 C C . CYS A 1 91 ? -1.473 18.779 -14.194 1.00 77.19 91 CYS A C 1
ATOM 702 O O . CYS A 1 91 ? -0.910 19.845 -13.938 1.00 77.19 91 CYS A O 1
ATOM 704 N N . GLU A 1 92 ? -1.647 18.326 -15.437 1.00 61.50 92 GLU A N 1
ATOM 705 C CA . GLU A 1 92 ? -1.359 19.079 -16.669 1.00 61.50 92 GLU A CA 1
ATOM 706 C C . GLU A 1 92 ? -2.557 19.937 -17.101 1.00 61.50 92 GLU A C 1
ATOM 708 O O . GLU A 1 92 ? -2.320 21.097 -17.511 1.00 61.50 92 GLU A O 1
#

Sequence (92 aa):
MAEIMESGQTEAAPGLAPNDDVYPWAGHISKENQDIMIVGHLPFMDRLVSLLVCGNENAGVILFRYSAIICLEQKQGSSWSIQWMLTPEMCE

pLDDT: mean 88.68, std 12.12, range [43.5, 97.88]

Foldseek 3Di:
DKWKDDPPDTDDDPQQAQPGDLVVVLVVVLPDPDDMDIGHDPPNVQLNVCCQAPVGSPPRPDPDDPPKDWDWDQDPPRHIDTPDIDDPVNVD

Secondary structure (DSSP, 8-state):
--EEEETTEEEE-TT-STTS-SHHHHHHHTT--S--EEE--TTHHHHHHHHHHHS-TTS--S---TT-EEEEEEPTTS-EEEEEEE-GGG--